Protein AF-A0A0F9PRN4-F1 (afdb_monomer)

pLDDT: mean 71.67, std 19.96, range [32.75, 92.5]

Structure (mmCIF, N/CA/C/O backbone):
data_AF-A0A0F9PRN4-F1
#
_entry.id   AF-A0A0F9PRN4-F1
#
loop_
_atom_site.group_PDB
_atom_site.id
_atom_site.type_symbol
_atom_site.label_atom_id
_atom_site.label_alt_id
_atom_site.label_comp_id
_atom_site.label_asym_id
_atom_site.label_entity_id
_atom_site.label_seq_id
_atom_site.pdbx_PDB_ins_code
_atom_site.Cartn_x
_atom_site.Cartn_y
_atom_site.Cartn_z
_atom_site.occupancy
_atom_site.B_iso_or_equiv
_atom_site.auth_seq_id
_atom_site.auth_comp_id
_atom_site.auth_asym_id
_atom_site.auth_atom_id
_atom_site.pdbx_PDB_model_num
ATOM 1 N N . MET A 1 1 ? -0.214 11.972 5.746 1.00 76.19 1 MET A N 1
ATOM 2 C CA . MET A 1 1 ? -0.682 11.332 4.497 1.00 76.19 1 MET A CA 1
ATOM 3 C C . MET A 1 1 ? 0.505 10.669 3.839 1.00 76.19 1 MET A C 1
ATOM 5 O O . MET A 1 1 ? 1.452 11.366 3.496 1.00 76.19 1 MET A O 1
ATOM 9 N N . ILE A 1 2 ? 0.444 9.352 3.696 1.00 83.00 2 ILE A N 1
ATOM 10 C CA . ILE A 1 2 ? 1.458 8.546 3.027 1.00 83.00 2 ILE A CA 1
ATOM 11 C C . ILE A 1 2 ? 1.236 8.678 1.520 1.00 83.00 2 ILE A C 1
ATOM 13 O O . ILE A 1 2 ? 0.118 8.502 1.031 1.00 83.00 2 ILE A O 1
ATOM 17 N N . LYS A 1 3 ? 2.288 9.054 0.791 1.00 82.81 3 LYS A N 1
ATOM 18 C CA . LYS A 1 3 ? 2.283 9.069 -0.673 1.00 82.81 3 LYS A CA 1
ATOM 19 C C . LYS A 1 3 ? 2.856 7.736 -1.157 1.00 82.81 3 LYS A C 1
ATOM 21 O O . LYS A 1 3 ? 3.924 7.367 -0.671 1.00 82.81 3 LYS A O 1
ATOM 26 N N . PRO A 1 4 ? 2.202 7.048 -2.100 1.00 83.00 4 PRO A N 1
ATOM 27 C CA . PRO A 1 4 ? 2.782 5.879 -2.740 1.00 83.00 4 PRO A CA 1
ATOM 28 C C . PRO A 1 4 ? 4.134 6.161 -3.391 1.00 83.00 4 PRO A C 1
ATOM 30 O O . PRO A 1 4 ? 4.353 7.257 -3.915 1.00 83.00 4 PRO A O 1
ATOM 33 N N . GLY A 1 5 ? 5.008 5.153 -3.424 1.00 80.69 5 GLY A N 1
ATOM 34 C CA . GLY A 1 5 ? 6.261 5.216 -4.182 1.00 80.69 5 GLY A CA 1
ATOM 35 C C . GLY A 1 5 ? 6.089 5.000 -5.690 1.00 80.69 5 GLY A C 1
ATOM 36 O O . GLY A 1 5 ? 7.014 5.293 -6.445 1.00 80.69 5 GLY A O 1
ATOM 37 N N . ILE A 1 6 ? 4.910 4.552 -6.139 1.00 82.81 6 ILE A N 1
ATOM 38 C CA . ILE A 1 6 ? 4.579 4.325 -7.552 1.00 82.81 6 ILE A CA 1
ATOM 39 C C . ILE A 1 6 ? 3.695 5.463 -8.080 1.00 82.81 6 ILE A C 1
ATOM 41 O O . ILE A 1 6 ? 2.734 5.890 -7.435 1.00 82.81 6 ILE A O 1
ATOM 45 N N . LYS A 1 7 ? 3.987 5.939 -9.297 1.00 81.31 7 LYS A N 1
ATOM 46 C CA . LYS A 1 7 ? 3.083 6.813 -10.060 1.00 81.31 7 LYS A CA 1
ATOM 47 C C . LYS A 1 7 ? 2.217 5.962 -10.985 1.00 81.31 7 LYS A C 1
ATOM 49 O O . LYS A 1 7 ? 2.752 5.260 -11.833 1.00 81.31 7 LYS A O 1
ATOM 54 N N . GLN A 1 8 ? 0.897 6.082 -10.866 1.00 83.88 8 GLN A N 1
ATOM 55 C CA . GLN A 1 8 ? -0.058 5.356 -11.705 1.00 83.88 8 GLN A CA 1
ATOM 56 C C . GLN A 1 8 ? -1.239 6.251 -12.092 1.00 83.88 8 GLN A C 1
ATOM 58 O O . GLN A 1 8 ? -1.711 7.067 -11.293 1.00 83.88 8 GLN A O 1
ATOM 63 N N . ILE A 1 9 ? -1.716 6.092 -13.326 1.00 86.25 9 ILE A N 1
ATOM 64 C CA . ILE A 1 9 ? -2.942 6.732 -13.813 1.00 86.25 9 ILE A CA 1
ATOM 65 C C . ILE A 1 9 ? -4.144 6.103 -13.095 1.00 86.25 9 ILE A C 1
ATOM 67 O O . ILE A 1 9 ? -4.177 4.897 -12.883 1.00 86.25 9 ILE A O 1
ATOM 71 N N . GLY A 1 10 ? -5.129 6.919 -12.711 1.00 83.62 10 GLY A N 1
ATOM 72 C CA . GLY A 1 10 ? -6.339 6.431 -12.035 1.00 83.62 10 GLY A CA 1
ATOM 73 C C . GLY A 1 10 ? -6.199 6.232 -10.522 1.00 83.62 10 GLY A C 1
ATOM 74 O O . GLY A 1 10 ? -7.106 5.705 -9.891 1.00 83.62 10 GLY A O 1
ATOM 75 N N . GLY A 1 11 ? -5.097 6.677 -9.911 1.00 81.69 11 GLY A N 1
ATOM 76 C CA . GLY A 1 11 ? -4.935 6.606 -8.460 1.00 81.69 11 GLY A CA 1
ATOM 77 C C . GLY A 1 11 ? -6.013 7.392 -7.697 1.00 81.69 11 GLY A C 1
ATOM 78 O O . GLY A 1 11 ? -6.246 8.571 -7.972 1.00 81.69 11 GLY A O 1
ATOM 79 N N . ASN A 1 12 ? -6.603 6.771 -6.670 1.00 84.88 12 ASN A N 1
ATOM 80 C CA . ASN A 1 12 ? -7.676 7.329 -5.831 1.00 84.88 12 ASN A CA 1
ATOM 81 C C . ASN A 1 12 ? -7.235 8.471 -4.888 1.00 84.88 12 ASN A C 1
ATOM 83 O O . ASN A 1 12 ? -7.808 8.664 -3.820 1.00 84.88 12 ASN A O 1
ATOM 87 N N . PHE A 1 13 ? -6.236 9.272 -5.265 1.00 86.50 13 PHE A N 1
ATOM 88 C CA . PHE A 1 13 ? -5.699 10.353 -4.435 1.00 86.50 13 PHE A CA 1
ATOM 89 C C . PHE A 1 13 ? -6.765 11.381 -4.029 1.00 86.50 13 PHE A C 1
ATOM 91 O O . PHE A 1 13 ? -6.866 11.751 -2.860 1.00 86.50 13 PHE A O 1
ATOM 98 N N . ARG A 1 14 ? -7.567 11.842 -4.998 1.00 87.50 14 ARG A N 1
ATOM 99 C CA . ARG A 1 14 ? -8.610 12.856 -4.767 1.00 87.50 14 ARG A CA 1
ATOM 100 C C . ARG A 1 14 ? -9.837 12.255 -4.080 1.00 87.50 14 ARG A C 1
ATOM 102 O O . ARG A 1 14 ? -10.379 12.860 -3.160 1.00 87.50 14 ARG A O 1
ATOM 109 N N . THR A 1 15 ? -10.238 11.059 -4.504 1.00 90.19 15 THR A N 1
ATOM 110 C CA . THR A 1 15 ? -11.466 10.387 -4.054 1.00 90.19 15 THR A CA 1
ATOM 111 C C . THR A 1 15 ? -11.306 9.692 -2.705 1.00 90.19 15 THR A C 1
ATOM 113 O O . THR A 1 15 ? -12.297 9.447 -2.030 1.00 90.19 15 THR A O 1
ATOM 116 N N . ARG A 1 16 ? -10.076 9.427 -2.250 1.00 89.12 16 ARG A N 1
ATOM 117 C CA . ARG A 1 16 ? -9.803 8.763 -0.969 1.00 89.12 16 ARG A CA 1
ATOM 118 C C . ARG A 1 16 ? -10.580 9.363 0.207 1.00 89.12 16 ARG A C 1
ATOM 120 O O . ARG A 1 16 ? -11.134 8.616 0.997 1.00 89.12 16 ARG A O 1
ATOM 127 N N . LYS A 1 17 ? -10.609 10.695 0.336 1.00 87.31 17 LYS A N 1
ATOM 128 C CA . LYS A 1 17 ? -11.292 11.348 1.468 1.00 87.31 17 LYS A CA 1
ATOM 129 C C . LYS A 1 17 ? -12.790 11.051 1.470 1.00 87.31 17 LYS A C 1
ATOM 131 O O . LYS A 1 17 ? -13.397 10.967 2.527 1.00 87.31 17 LYS A O 1
ATOM 136 N N . LEU A 1 18 ? -13.371 10.906 0.279 1.00 91.38 18 LEU A N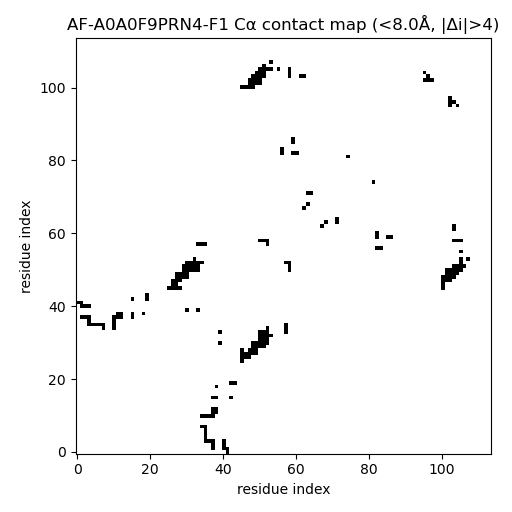 1
ATOM 137 C CA . LEU A 1 18 ? -14.755 10.489 0.123 1.00 91.38 18 LEU A CA 1
ATOM 138 C C . LEU A 1 18 ? -14.909 9.027 0.556 1.00 91.38 18 LEU A C 1
ATOM 140 O O . LEU A 1 18 ? -15.784 8.729 1.356 1.00 91.38 18 LEU A O 1
ATOM 144 N N . LEU A 1 19 ? -14.020 8.142 0.095 1.00 90.94 19 LEU A N 1
ATOM 145 C CA . LEU A 1 19 ? -14.022 6.722 0.466 1.00 90.94 19 LEU A CA 1
ATOM 146 C C . LEU A 1 19 ? -13.895 6.510 1.982 1.00 90.94 19 LEU A C 1
ATOM 148 O O . LEU A 1 19 ? -14.596 5.663 2.525 1.00 90.94 19 LEU A O 1
ATOM 152 N N . ASP A 1 20 ? -13.072 7.305 2.674 1.00 87.44 20 ASP A N 1
ATOM 153 C CA . ASP A 1 20 ? -12.935 7.257 4.138 1.00 87.44 20 ASP A CA 1
ATOM 154 C C . ASP A 1 20 ? -14.285 7.488 4.851 1.00 87.44 20 ASP A C 1
ATOM 156 O O . ASP A 1 20 ? -14.563 6.830 5.849 1.00 87.44 20 ASP A O 1
ATOM 160 N N . ASN A 1 21 ? -15.159 8.349 4.312 1.00 90.50 21 ASN A N 1
ATOM 161 C CA . ASN A 1 21 ? -16.480 8.626 4.895 1.00 90.50 21 ASN A CA 1
ATOM 162 C C . ASN A 1 21 ? -17.511 7.515 4.645 1.00 90.50 21 ASN A C 1
ATOM 164 O O . ASN A 1 21 ? -18.476 7.401 5.396 1.00 90.50 21 ASN A O 1
ATOM 168 N N . TYR A 1 22 ? -17.338 6.727 3.582 1.00 91.81 22 TYR A N 1
ATOM 169 C CA . TYR A 1 22 ? -18.275 5.664 3.200 1.00 91.81 22 TYR A CA 1
ATOM 170 C C . TYR A 1 22 ? -17.804 4.268 3.591 1.00 91.81 22 TYR A C 1
ATOM 172 O O . TYR A 1 22 ? -18.560 3.308 3.459 1.00 91.81 22 TYR A O 1
ATOM 180 N N . THR A 1 23 ? -16.571 4.139 4.070 1.00 90.06 23 THR A N 1
ATOM 181 C CA . THR A 1 23 ? -16.028 2.848 4.473 1.00 90.06 23 THR A CA 1
ATOM 182 C C . THR A 1 23 ? -16.497 2.523 5.890 1.00 90.06 23 THR A C 1
ATOM 184 O O . THR A 1 23 ? -16.115 3.222 6.832 1.00 90.06 23 THR A O 1
ATOM 187 N N . PRO A 1 24 ? -17.327 1.481 6.078 1.00 92.06 24 PRO A N 1
ATOM 188 C CA . PRO A 1 24 ? -17.817 1.113 7.399 1.00 92.06 24 PRO A CA 1
ATOM 189 C C . PRO A 1 24 ? -16.676 0.576 8.265 1.00 92.06 24 PRO A C 1
ATOM 191 O O . PRO A 1 24 ? -15.639 0.153 7.755 1.00 92.06 24 PRO A O 1
ATOM 194 N N . LYS A 1 25 ? -16.872 0.526 9.587 1.00 92.50 25 LYS A N 1
ATOM 195 C CA . LYS A 1 25 ? -15.961 -0.219 10.464 1.00 92.50 25 LYS A CA 1
ATOM 196 C C . LYS A 1 25 ? -15.964 -1.691 10.043 1.00 92.50 25 LYS A C 1
ATOM 198 O O . LYS A 1 25 ? -17.024 -2.289 9.890 1.00 92.50 25 LYS A O 1
ATOM 203 N N . HIS A 1 26 ? -14.780 -2.259 9.880 1.00 91.81 26 HIS A N 1
ATOM 204 C CA . HIS A 1 26 ? -14.590 -3.631 9.434 1.00 91.81 26 HIS A CA 1
ATOM 205 C C . HIS A 1 26 ? -13.367 -4.234 10.119 1.00 91.81 26 HIS A C 1
ATOM 207 O O . HIS A 1 26 ? -12.443 -3.520 10.512 1.00 91.81 26 HIS A O 1
ATOM 213 N N . GLU A 1 27 ? -13.364 -5.555 10.249 1.00 91.38 27 GLU A N 1
ATOM 214 C CA . GLU A 1 27 ? -12.187 -6.315 10.680 1.00 91.38 27 GLU A CA 1
ATOM 215 C C . GLU A 1 27 ? -11.346 -6.748 9.478 1.00 91.38 27 GLU A C 1
ATOM 217 O O . GLU A 1 27 ? -10.122 -6.754 9.570 1.00 91.38 27 GLU A O 1
ATOM 222 N N . PHE A 1 28 ? -11.995 -7.011 8.339 1.00 89.00 28 PHE A N 1
ATOM 223 C CA . PHE A 1 28 ? -11.381 -7.473 7.097 1.00 89.00 28 PHE A CA 1
ATOM 224 C C . PHE A 1 28 ? -11.534 -6.437 5.989 1.00 89.00 28 PHE A C 1
ATOM 226 O O . PHE A 1 28 ? -12.625 -5.913 5.764 1.00 89.00 28 PHE A O 1
ATOM 233 N N . PHE A 1 29 ? -10.453 -6.179 5.267 1.00 90.56 29 PHE A N 1
ATOM 234 C CA . PHE A 1 29 ? -10.438 -5.344 4.076 1.00 90.56 29 PHE A CA 1
ATOM 235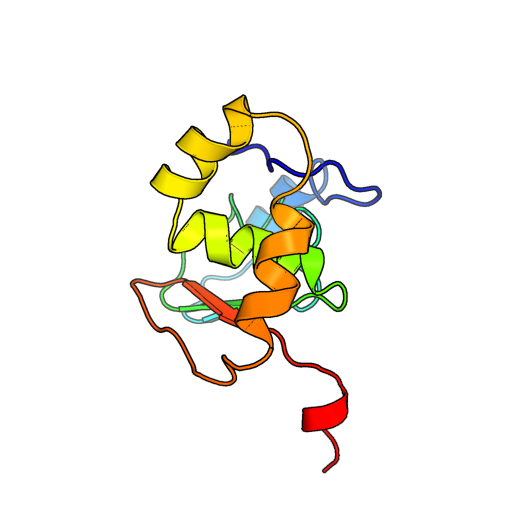 C C . PHE A 1 29 ? -9.800 -6.111 2.928 1.00 90.56 29 PHE A C 1
ATOM 237 O O . PHE A 1 29 ? -8.756 -6.724 3.118 1.00 90.56 29 PHE A O 1
ATOM 244 N N . LEU A 1 30 ? -10.392 -6.042 1.741 1.00 90.56 30 LEU A N 1
ATOM 245 C CA . LEU A 1 30 ? -9.825 -6.596 0.517 1.00 90.56 30 LEU A CA 1
ATOM 246 C C . LEU A 1 30 ? -9.761 -5.486 -0.532 1.00 90.56 30 LEU A C 1
ATOM 248 O O . LEU A 1 30 ? -10.799 -4.956 -0.925 1.00 90.56 30 LEU A O 1
ATOM 252 N N . SER A 1 31 ? -8.561 -5.163 -1.011 1.00 90.75 31 SER A N 1
ATOM 253 C CA . SER A 1 31 ? -8.394 -4.388 -2.239 1.00 90.75 31 SER A CA 1
ATOM 254 C C . SER A 1 31 ? -8.187 -5.350 -3.396 1.00 90.75 31 SER A C 1
ATOM 256 O O . SER A 1 31 ? -7.149 -5.999 -3.488 1.00 90.75 31 SER A O 1
ATOM 258 N N . MET A 1 32 ? -9.191 -5.465 -4.264 1.00 88.88 32 MET A N 1
ATOM 259 C CA . MET A 1 32 ? -9.091 -6.282 -5.479 1.00 88.88 32 MET A CA 1
ATOM 260 C C . MET A 1 32 ? -8.182 -5.651 -6.544 1.00 88.88 32 MET A C 1
ATOM 262 O O . MET A 1 32 ? -7.669 -6.369 -7.403 1.00 88.88 32 MET A O 1
ATOM 266 N N . PHE A 1 33 ? -8.029 -4.324 -6.487 1.00 90.94 33 PHE A N 1
ATOM 267 C CA . PHE A 1 33 ? -7.298 -3.494 -7.443 1.00 90.94 33 PHE A CA 1
ATOM 268 C C . PHE A 1 33 ? -6.453 -2.473 -6.677 1.00 90.94 33 PHE A C 1
ATOM 270 O O . PHE A 1 33 ? -6.811 -1.296 -6.584 1.00 90.94 33 PHE A O 1
ATOM 277 N N . LEU A 1 34 ? -5.352 -2.943 -6.095 1.00 89.94 34 LEU A N 1
ATOM 278 C CA . LEU A 1 34 ? -4.475 -2.137 -5.249 1.00 89.94 34 LEU A CA 1
ATOM 279 C C . LEU A 1 34 ? -3.945 -0.894 -5.975 1.00 89.94 34 LEU A C 1
ATOM 281 O O . LEU A 1 34 ? -3.929 0.212 -5.421 1.00 89.94 34 LEU A O 1
ATOM 285 N N . GLY A 1 35 ? -3.490 -1.061 -7.217 1.00 91.06 35 GLY A N 1
ATOM 286 C CA . GLY A 1 35 ? -2.806 -0.021 -7.966 1.00 91.06 35 GLY A CA 1
ATOM 287 C C . GLY A 1 35 ? -1.649 0.587 -7.166 1.00 91.06 35 GLY A C 1
ATOM 288 O O . GLY A 1 35 ? -0.864 -0.100 -6.522 1.00 91.06 35 GLY A O 1
ATOM 289 N N . ALA A 1 36 ? -1.570 1.916 -7.136 1.00 89.69 36 ALA A N 1
ATOM 290 C CA . ALA A 1 36 ? -0.563 2.617 -6.349 1.00 89.69 36 ALA A CA 1
ATOM 291 C C . ALA A 1 36 ? -0.859 2.617 -4.833 1.00 89.69 36 ALA A C 1
ATOM 293 O O . ALA A 1 36 ? -0.089 3.196 -4.083 1.00 89.69 36 ALA A O 1
ATOM 294 N N . GLY A 1 37 ? -1.964 2.053 -4.339 1.00 90.00 37 GLY A N 1
ATOM 295 C CA . GLY A 1 37 ? -2.238 1.992 -2.895 1.00 90.00 37 GLY A CA 1
ATOM 296 C C . GLY A 1 37 ? -2.597 3.338 -2.247 1.00 90.00 37 GLY A C 1
ATOM 297 O O . GLY A 1 37 ? -2.350 3.557 -1.059 1.00 90.00 37 GLY A O 1
ATOM 298 N N . TRP A 1 38 ? -3.139 4.298 -3.010 1.00 90.56 38 TRP A N 1
ATOM 299 C CA . TRP A 1 38 ? -3.469 5.636 -2.488 1.00 90.56 38 TRP A CA 1
ATOM 300 C C . TRP A 1 38 ? -4.468 5.601 -1.328 1.00 90.56 38 TRP A C 1
ATOM 302 O O . TRP A 1 38 ? -4.341 6.401 -0.392 1.00 90.56 38 TRP A O 1
ATOM 312 N N . TYR A 1 39 ? -5.465 4.718 -1.407 1.00 91.88 39 TYR A N 1
ATOM 313 C CA . 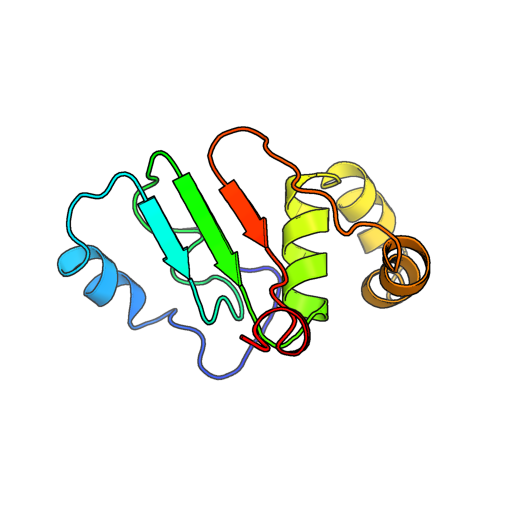TYR A 1 39 ? -6.490 4.571 -0.381 1.00 91.88 39 TYR A CA 1
ATOM 314 C C . TYR A 1 39 ? -5.991 3.657 0.744 1.00 91.88 39 TYR A C 1
ATOM 316 O O . TYR A 1 39 ? -5.993 4.045 1.905 1.00 91.88 39 TYR A O 1
ATOM 324 N N . GLU A 1 40 ? -5.448 2.503 0.383 1.00 90.69 40 GLU A N 1
ATOM 325 C CA . GLU A 1 40 ? -4.994 1.411 1.243 1.00 90.69 40 GLU A CA 1
ATOM 326 C C . GLU A 1 40 ? -3.935 1.855 2.255 1.00 90.69 40 GLU A C 1
ATOM 328 O O . GLU A 1 40 ? -4.045 1.564 3.445 1.00 90.69 40 GLU A O 1
ATOM 333 N N . LEU A 1 41 ? -2.957 2.654 1.813 1.00 88.12 41 LEU A N 1
ATOM 334 C CA . LEU A 1 41 ? -1.903 3.193 2.681 1.00 88.12 41 LEU A CA 1
ATOM 335 C C . LEU A 1 41 ? -2.408 4.222 3.692 1.00 88.12 41 LEU A C 1
ATOM 337 O O . LEU A 1 41 ? -1.653 4.677 4.550 1.00 88.12 41 LEU A O 1
ATOM 341 N N . ASN A 1 42 ? -3.649 4.676 3.561 1.00 88.06 42 ASN A N 1
ATOM 342 C CA . ASN A 1 42 ? -4.117 5.802 4.336 1.00 88.06 42 ASN A CA 1
ATOM 343 C C . ASN A 1 42 ? -5.539 5.687 4.904 1.00 88.06 42 ASN A C 1
ATOM 345 O O . ASN A 1 42 ? -5.963 6.603 5.619 1.00 88.06 42 ASN A O 1
ATOM 349 N N . LYS A 1 43 ? -6.268 4.623 4.579 1.00 89.62 43 LYS A N 1
ATOM 350 C CA . LYS A 1 43 ? -7.540 4.295 5.211 1.00 89.62 43 LYS A CA 1
ATOM 351 C C . LYS A 1 43 ? -7.316 3.990 6.699 1.00 89.62 43 LYS A C 1
ATOM 353 O O . LYS A 1 43 ? -6.198 3.633 7.097 1.00 89.62 43 LYS A O 1
ATOM 358 N N . PRO A 1 44 ? -8.360 4.053 7.535 1.00 87.81 44 PRO A N 1
ATOM 359 C CA . PRO A 1 44 ? -8.306 3.476 8.872 1.00 87.81 44 PRO A CA 1
ATOM 360 C C . PRO A 1 44 ? -7.839 2.011 8.822 1.00 87.81 44 PRO A C 1
ATOM 362 O O . PRO A 1 44 ? -8.310 1.218 7.999 1.00 87.81 44 PRO A O 1
ATOM 365 N N . ARG A 1 45 ? -6.882 1.655 9.685 1.00 87.50 45 ARG A N 1
ATOM 366 C CA . ARG A 1 45 ? -6.347 0.288 9.769 1.00 87.50 45 ARG A CA 1
ATOM 367 C C . ARG A 1 45 ? -7.409 -0.649 10.341 1.00 87.50 45 ARG A C 1
ATOM 369 O O . ARG A 1 45 ? -8.091 -0.280 11.296 1.00 87.50 45 ARG A O 1
ATOM 376 N N . CYS A 1 46 ? -7.515 -1.852 9.790 1.00 88.12 46 CYS A N 1
ATOM 377 C CA . CYS A 1 46 ? -8.341 -2.926 10.345 1.00 88.12 46 CYS A CA 1
ATOM 378 C C . CYS A 1 46 ? -7.470 -4.121 10.755 1.00 88.12 46 CYS A C 1
ATOM 380 O O . CYS A 1 46 ? -6.241 -4.053 10.696 1.00 88.12 46 CYS A O 1
ATOM 382 N N . GLN A 1 47 ? -8.097 -5.182 11.263 1.00 86.19 47 GLN A N 1
ATOM 383 C CA . GLN A 1 47 ? -7.387 -6.341 11.806 1.00 86.19 47 GLN A CA 1
ATOM 384 C C . GLN A 1 47 ? -6.700 -7.162 10.709 1.00 86.19 47 GLN A C 1
ATOM 386 O O . GLN A 1 47 ? -5.579 -7.624 10.906 1.00 86.19 47 GLN A O 1
ATOM 391 N N . TYR A 1 48 ? -7.354 -7.294 9.558 1.00 83.88 48 TYR A N 1
ATOM 392 C CA . TYR A 1 48 ? -6.869 -8.043 8.411 1.00 83.88 48 TYR A CA 1
ATOM 393 C C . TYR A 1 48 ? -7.056 -7.226 7.139 1.00 83.88 48 TYR A C 1
ATOM 395 O O . TYR A 1 48 ? -8.156 -6.761 6.844 1.00 83.88 48 TYR A O 1
ATOM 403 N N . GLU A 1 49 ? -5.992 -7.068 6.365 1.00 86.56 49 GLU A N 1
ATOM 404 C CA . GLU A 1 49 ? -6.023 -6.383 5.076 1.00 86.56 49 GLU A CA 1
ATOM 405 C C . GLU A 1 49 ? -5.419 -7.280 4.013 1.00 86.56 49 GLU A C 1
ATOM 407 O O . GLU A 1 49 ? -4.333 -7.800 4.214 1.00 86.56 49 GLU A O 1
ATOM 412 N N . LEU A 1 50 ? -6.133 -7.485 2.914 1.00 85.44 50 LEU A N 1
ATOM 413 C CA . LEU A 1 50 ? -5.718 -8.292 1.781 1.00 85.44 50 LEU A CA 1
ATOM 414 C C . LEU A 1 50 ? -5.562 -7.375 0.574 1.00 85.44 50 LEU A C 1
ATOM 416 O O . LEU A 1 50 ? -6.506 -6.666 0.221 1.00 85.44 50 LEU A O 1
ATOM 420 N N . PHE A 1 51 ? -4.397 -7.384 -0.063 1.00 86.50 51 PHE A N 1
ATOM 421 C CA . PHE A 1 51 ? -4.158 -6.588 -1.266 1.00 86.50 51 PHE A CA 1
ATOM 422 C C . PHE A 1 51 ? -3.888 -7.482 -2.465 1.00 86.50 51 PHE A C 1
ATOM 424 O O . PHE A 1 51 ? -3.032 -8.357 -2.386 1.00 86.50 51 PHE A O 1
ATOM 431 N N . ASN A 1 52 ? -4.604 -7.224 -3.555 1.00 84.94 52 ASN A N 1
ATOM 432 C CA . ASN A 1 52 ? -4.485 -7.908 -4.831 1.00 84.94 52 ASN A CA 1
ATOM 433 C C . ASN A 1 52 ? -4.416 -6.885 -5.974 1.00 84.94 52 ASN A C 1
ATOM 435 O O . ASN A 1 52 ? -5.023 -5.814 -5.916 1.00 84.94 52 ASN A O 1
ATOM 439 N N . ASP A 1 53 ? -3.693 -7.237 -7.030 1.00 86.00 53 ASP A N 1
ATOM 440 C CA . ASP A 1 53 ? -3.673 -6.528 -8.300 1.00 86.00 53 ASP A CA 1
ATOM 441 C C . ASP A 1 53 ? -3.356 -7.535 -9.405 1.00 86.00 53 ASP A C 1
ATOM 443 O O . ASP A 1 53 ? -2.661 -8.522 -9.176 1.00 86.00 53 ASP A O 1
ATOM 447 N N . LYS A 1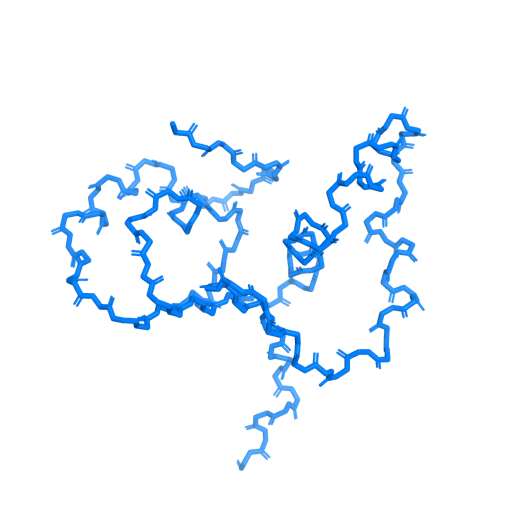 54 ? -3.856 -7.286 -10.615 1.00 85.06 54 LYS A N 1
ATOM 448 C CA . LYS A 1 54 ? -3.516 -8.116 -11.773 1.00 85.06 54 LYS A CA 1
ATOM 449 C C . LYS A 1 54 ? -2.050 -7.930 -12.175 1.00 85.06 54 LYS A C 1
ATOM 451 O O . LYS A 1 54 ? -1.460 -8.832 -12.761 1.00 85.06 54 LYS A O 1
ATOM 456 N N . ASN A 1 55 ? -1.488 -6.747 -11.931 1.00 82.38 55 ASN A N 1
ATOM 457 C CA . ASN A 1 55 ? -0.091 -6.482 -12.214 1.00 82.38 55 ASN A CA 1
ATOM 458 C C . ASN A 1 55 ? 0.784 -7.012 -11.070 1.00 82.38 55 ASN A C 1
ATOM 460 O O . ASN A 1 55 ? 0.823 -6.432 -9.984 1.00 82.38 55 ASN A O 1
ATOM 464 N N . SER A 1 56 ? 1.515 -8.090 -11.340 1.00 80.31 56 SER A N 1
ATOM 465 C CA . SER A 1 56 ? 2.415 -8.717 -10.377 1.00 80.31 56 SER A CA 1
ATOM 466 C C . SER A 1 56 ? 3.511 -7.769 -9.879 1.00 80.31 56 SER A C 1
ATOM 468 O O . SER A 1 56 ? 3.866 -7.853 -8.708 1.00 80.31 56 SER A O 1
ATOM 470 N N . ASP A 1 57 ? 3.980 -6.814 -10.696 1.00 80.12 57 ASP A N 1
ATOM 471 C CA . ASP A 1 57 ? 4.969 -5.780 -10.312 1.00 80.12 57 ASP A CA 1
ATOM 472 C C . ASP A 1 57 ? 4.495 -4.935 -9.137 1.00 80.12 57 ASP A C 1
ATOM 474 O O . ASP A 1 57 ? 5.280 -4.542 -8.273 1.00 80.12 57 ASP A O 1
ATOM 478 N N . ILE A 1 58 ? 3.191 -4.668 -9.093 1.00 84.06 58 ILE A N 1
ATOM 479 C CA . ILE A 1 58 ? 2.576 -3.916 -8.006 1.00 84.06 58 ILE A CA 1
ATOM 480 C C . ILE A 1 58 ? 2.600 -4.760 -6.734 1.00 84.06 58 ILE A C 1
ATOM 482 O O . ILE A 1 58 ? 3.030 -4.270 -5.693 1.00 84.06 58 ILE A O 1
ATOM 486 N N . ILE A 1 59 ? 2.195 -6.028 -6.817 1.00 83.00 59 ILE A N 1
ATOM 487 C CA . ILE A 1 59 ? 2.205 -6.931 -5.663 1.00 83.00 59 ILE A CA 1
ATOM 488 C C . ILE A 1 59 ? 3.618 -7.120 -5.116 1.00 83.00 59 ILE A C 1
ATOM 490 O O . ILE A 1 59 ? 3.830 -6.853 -3.934 1.00 83.00 59 ILE A O 1
ATOM 494 N N . ASN A 1 60 ? 4.585 -7.442 -5.975 1.00 80.81 60 ASN A N 1
ATOM 495 C CA . ASN A 1 60 ? 5.987 -7.582 -5.591 1.00 80.81 60 ASN A CA 1
ATOM 496 C C . ASN A 1 60 ? 6.527 -6.303 -4.933 1.00 80.81 60 ASN A C 1
ATOM 498 O O . ASN A 1 60 ? 7.173 -6.354 -3.891 1.00 80.81 60 ASN A O 1
ATOM 502 N N . TYR A 1 61 ? 6.215 -5.127 -5.490 1.00 81.44 61 TYR A N 1
ATOM 503 C CA . TYR A 1 61 ? 6.615 -3.865 -4.873 1.00 81.44 61 TYR A CA 1
ATOM 504 C C . TYR A 1 61 ? 6.089 -3.735 -3.439 1.00 81.44 61 TYR A C 1
ATOM 506 O O . TYR A 1 61 ? 6.855 -3.409 -2.533 1.00 81.44 61 TYR A O 1
ATOM 514 N N . PHE A 1 62 ? 4.797 -3.978 -3.212 1.00 81.56 62 PHE A N 1
ATOM 515 C CA . PHE A 1 62 ? 4.221 -3.864 -1.872 1.00 81.56 62 PHE A CA 1
ATOM 516 C C . PHE A 1 62 ? 4.723 -4.953 -0.921 1.00 81.56 62 PHE A C 1
ATOM 518 O O . PHE A 1 62 ? 4.894 -4.676 0.264 1.00 81.56 62 PHE A O 1
ATOM 525 N N . GLU A 1 63 ? 5.008 -6.149 -1.426 1.00 82.44 63 GLU A N 1
ATOM 526 C CA . GLU A 1 63 ? 5.626 -7.239 -0.676 1.00 82.44 63 GLU A CA 1
ATOM 527 C C . GLU A 1 63 ? 7.044 -6.872 -0.218 1.00 82.44 63 GLU A C 1
ATOM 529 O O . GLU A 1 63 ? 7.313 -6.845 0.983 1.00 82.44 63 GLU A O 1
ATOM 534 N N . VAL A 1 64 ? 7.919 -6.446 -1.133 1.00 79.62 64 VAL A N 1
ATOM 535 C CA . VAL A 1 64 ? 9.280 -5.979 -0.817 1.00 79.62 64 VAL A CA 1
ATOM 536 C C . VAL A 1 64 ? 9.250 -4.803 0.157 1.00 79.62 64 VAL A C 1
ATOM 538 O O . VAL A 1 64 ? 9.991 -4.794 1.135 1.00 79.62 64 VAL A O 1
ATOM 541 N N . MET A 1 65 ? 8.364 -3.826 -0.049 1.00 78.44 65 MET A N 1
ATOM 542 C CA . MET A 1 65 ? 8.217 -2.702 0.883 1.00 78.44 65 MET A CA 1
ATOM 543 C C . MET A 1 65 ? 7.728 -3.134 2.277 1.00 78.44 65 MET A C 1
ATOM 545 O O . MET A 1 65 ? 7.994 -2.428 3.250 1.00 78.44 65 MET A O 1
ATOM 549 N N . THR A 1 66 ? 7.009 -4.256 2.379 1.00 79.69 66 THR A N 1
ATOM 550 C CA . THR A 1 66 ? 6.485 -4.796 3.644 1.00 79.69 66 THR A CA 1
ATOM 551 C C . THR A 1 66 ? 7.531 -5.636 4.376 1.00 79.69 66 THR A C 1
ATOM 553 O O . THR A 1 66 ? 7.714 -5.460 5.579 1.00 79.69 66 THR A O 1
ATOM 556 N N . PHE A 1 67 ? 8.232 -6.520 3.664 1.00 78.12 67 PHE A N 1
ATOM 557 C CA . PHE A 1 67 ? 9.112 -7.530 4.263 1.00 78.12 67 PHE A CA 1
ATOM 558 C C . PHE A 1 67 ? 10.604 -7.188 4.180 1.00 78.12 67 PHE A C 1
ATOM 560 O O . PHE A 1 67 ? 11.368 -7.593 5.053 1.00 78.12 67 PHE A O 1
ATOM 567 N N . HIS A 1 68 ? 11.013 -6.396 3.187 1.00 81.62 68 HIS A N 1
ATOM 568 C CA . HIS A 1 68 ? 12.414 -6.072 2.895 1.00 81.62 68 HIS A CA 1
ATOM 569 C C . HIS A 1 68 ? 12.672 -4.559 2.713 1.00 81.62 68 HIS A C 1
ATOM 571 O O . HIS A 1 68 ? 13.336 -4.147 1.753 1.00 81.62 68 HIS A O 1
ATOM 577 N N . PRO A 1 69 ? 12.153 -3.676 3.595 1.00 78.88 69 PRO A N 1
ATOM 578 C CA . PRO A 1 69 ? 12.277 -2.231 3.402 1.00 78.88 69 PRO A CA 1
ATOM 579 C C . PRO A 1 69 ? 13.729 -1.733 3.478 1.00 78.88 69 PRO A C 1
ATOM 581 O O . PRO A 1 69 ? 14.072 -0.766 2.803 1.00 78.88 69 PRO A O 1
ATOM 584 N N . LYS A 1 70 ? 14.597 -2.388 4.265 1.00 81.94 70 LYS A N 1
ATOM 585 C CA . LYS A 1 70 ? 16.013 -1.997 4.393 1.00 81.94 70 LYS A CA 1
ATOM 586 C C . LYS A 1 70 ? 16.784 -2.310 3.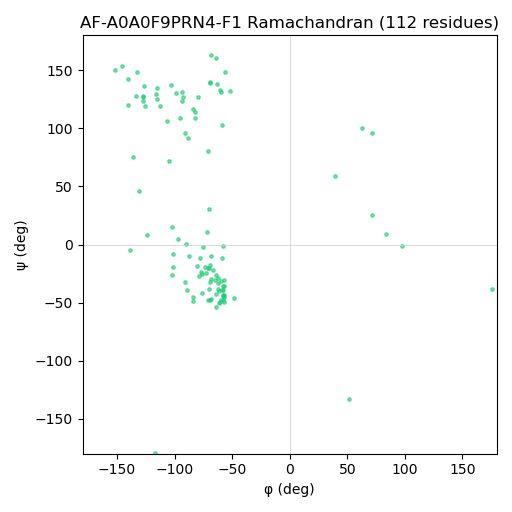118 1.00 81.94 70 LYS A C 1
ATOM 588 O O . LYS A 1 70 ? 17.477 -1.448 2.590 1.00 81.94 70 LYS A O 1
ATOM 593 N N . GLU A 1 71 ? 16.609 -3.519 2.602 1.00 80.25 71 GLU A N 1
ATOM 594 C CA . GLU A 1 71 ? 17.211 -3.983 1.360 1.00 80.25 71 GLU A CA 1
ATOM 595 C C . GLU A 1 71 ? 16.717 -3.142 0.184 1.00 80.25 71 GLU A C 1
ATOM 597 O O . GLU A 1 71 ? 17.498 -2.796 -0.703 1.00 80.25 71 GLU A O 1
ATOM 602 N N . PHE A 1 72 ? 15.435 -2.764 0.190 1.00 77.81 72 PHE A N 1
ATOM 603 C CA . PHE A 1 72 ? 14.894 -1.819 -0.777 1.00 77.81 72 PHE A CA 1
ATOM 604 C C . PHE A 1 72 ? 15.597 -0.458 -0.698 1.00 77.81 72 PHE A C 1
ATOM 606 O O . PHE A 1 72 ? 16.026 0.056 -1.732 1.00 77.81 72 PHE A O 1
ATOM 613 N N . ASP A 1 73 ? 15.745 0.125 0.495 1.00 76.06 73 ASP A N 1
ATOM 614 C CA . ASP A 1 73 ? 16.387 1.433 0.677 1.00 76.06 73 ASP A CA 1
ATOM 615 C C . ASP A 1 73 ? 17.867 1.426 0.271 1.00 76.06 73 ASP A C 1
ATOM 617 O O . ASP A 1 73 ? 18.316 2.336 -0.431 1.00 76.06 73 ASP A O 1
ATOM 621 N N . GLU A 1 74 ? 18.609 0.379 0.635 1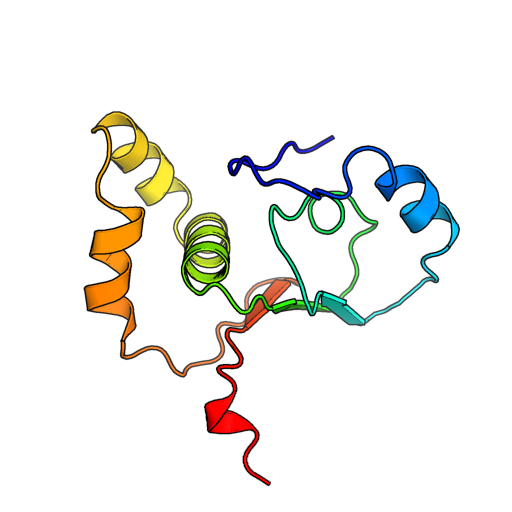.00 75.38 74 GLU A N 1
ATOM 622 C CA . GLU A 1 74 ? 19.999 0.181 0.218 1.00 75.38 74 GLU A CA 1
ATOM 623 C C . GLU A 1 74 ? 20.106 0.094 -1.309 1.00 75.38 74 GLU A C 1
ATOM 625 O O . GLU A 1 74 ? 20.920 0.781 -1.927 1.00 75.38 74 GLU A O 1
ATOM 630 N N . LYS A 1 75 ? 19.241 -0.707 -1.942 1.00 69.69 75 LYS A N 1
ATOM 631 C CA . LYS A 1 75 ? 19.305 -0.991 -3.382 1.00 69.69 75 LYS A CA 1
ATOM 632 C C . LYS A 1 75 ? 18.740 0.121 -4.258 1.00 69.69 75 LYS A C 1
ATOM 634 O O . LYS A 1 75 ? 19.193 0.301 -5.389 1.00 69.69 75 LYS A O 1
ATOM 639 N N . LYS A 1 76 ? 17.802 0.925 -3.748 1.00 66.88 76 LYS A N 1
ATOM 640 C CA . LYS A 1 76 ? 17.230 2.084 -4.453 1.00 66.88 76 LYS A CA 1
ATOM 641 C C . LYS A 1 76 ? 18.300 3.093 -4.879 1.00 66.88 76 LYS A C 1
ATOM 643 O O . LYS A 1 76 ? 18.139 3.751 -5.908 1.00 66.88 76 LYS A O 1
ATOM 648 N N . LEU A 1 77 ? 19.391 3.197 -4.119 1.00 54.78 77 LEU A N 1
ATOM 649 C CA . LEU A 1 77 ? 20.512 4.100 -4.395 1.00 54.78 77 LEU A CA 1
ATOM 650 C C . LEU A 1 77 ? 21.347 3.679 -5.616 1.00 54.78 77 LEU A C 1
ATOM 652 O O . LEU A 1 77 ? 22.001 4.529 -6.214 1.00 54.78 77 LEU A O 1
ATOM 656 N N . PHE A 1 78 ? 21.280 2.408 -6.031 1.00 55.09 78 PHE A N 1
ATOM 657 C CA . PHE A 1 78 ? 22.102 1.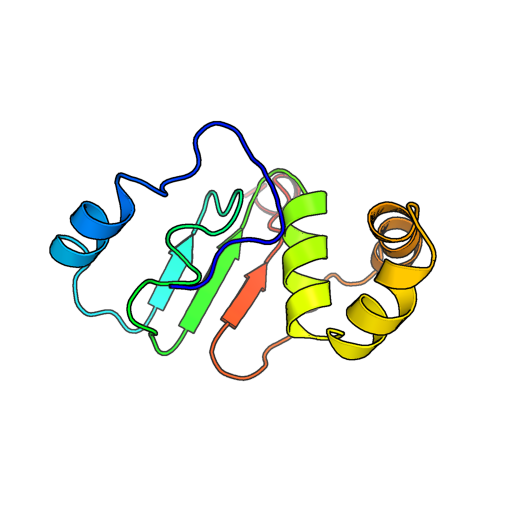861 -7.119 1.00 55.09 78 PHE A CA 1
ATOM 658 C C . PHE A 1 78 ? 21.472 1.975 -8.514 1.00 55.09 78 PHE A C 1
ATOM 660 O O . PHE A 1 78 ? 22.106 1.611 -9.496 1.00 55.09 78 PHE A O 1
ATOM 667 N N . GLY A 1 79 ? 20.270 2.553 -8.623 1.00 50.31 79 GLY A N 1
ATOM 668 C CA . GLY A 1 79 ? 19.722 3.027 -9.894 1.00 50.31 79 GLY A CA 1
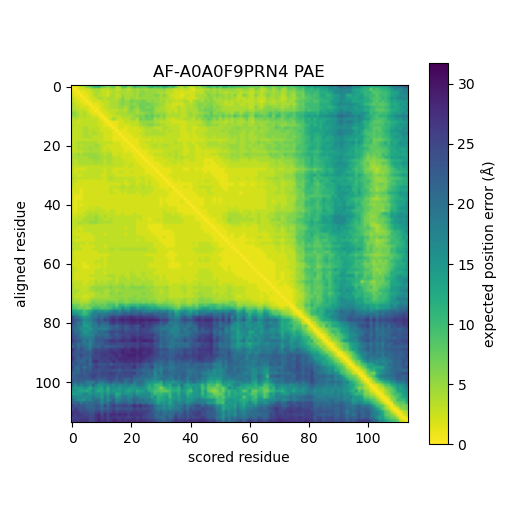ATOM 669 C C . GLY A 1 79 ? 19.290 1.927 -10.873 1.00 50.31 79 GLY A C 1
ATOM 670 O O . GLY A 1 79 ? 20.060 1.506 -11.720 1.00 50.31 79 GLY A O 1
ATOM 671 N N . LYS A 1 80 ? 17.987 1.606 -10.841 1.00 45.31 80 LYS A N 1
ATOM 672 C CA . LYS A 1 80 ? 17.202 0.880 -11.868 1.00 45.31 80 LYS A CA 1
ATOM 673 C C . LYS A 1 80 ? 17.633 -0.573 -12.162 1.00 45.31 80 LYS A C 1
ATOM 675 O O . LYS A 1 80 ? 18.492 -0.809 -12.997 1.00 45.31 80 LYS A O 1
ATOM 680 N N . GLY A 1 81 ? 16.918 -1.540 -11.583 1.00 48.44 81 GLY A N 1
ATOM 681 C CA . GLY A 1 81 ? 16.960 -2.946 -12.033 1.00 48.44 81 GLY A CA 1
ATOM 682 C C . GLY A 1 81 ? 16.151 -3.907 -11.157 1.00 48.44 81 GLY A C 1
ATOM 683 O O . GLY A 1 81 ? 15.396 -4.731 -11.654 1.00 48.44 81 GLY A O 1
ATOM 684 N N . TRP A 1 82 ? 16.172 -3.687 -9.842 1.00 52.09 82 TRP A N 1
ATOM 685 C CA . TRP A 1 82 ? 15.758 -4.706 -8.870 1.00 52.09 82 TRP A CA 1
ATOM 686 C C . TRP A 1 82 ? 14.272 -5.042 -8.784 1.00 52.09 82 TRP A C 1
ATOM 688 O O . TRP A 1 82 ? 13.943 -6.111 -8.282 1.00 52.09 82 TRP A O 1
ATOM 698 N N . ILE A 1 83 ? 13.370 -4.170 -9.253 1.00 51.97 83 ILE A N 1
ATOM 699 C CA . ILE A 1 83 ? 11.951 -4.549 -9.277 1.00 51.97 83 ILE A CA 1
ATOM 700 C C . ILE A 1 83 ? 11.738 -5.756 -10.194 1.00 51.97 83 ILE A C 1
ATOM 702 O O . ILE A 1 83 ? 10.855 -6.541 -9.894 1.00 51.97 83 ILE A O 1
ATOM 706 N N . TYR A 1 84 ? 12.579 -5.919 -11.227 1.00 47.97 84 TYR A N 1
ATOM 707 C CA . TYR A 1 84 ? 12.567 -7.056 -12.145 1.00 47.97 84 TYR A CA 1
ATOM 708 C C . TYR A 1 84 ? 13.446 -8.218 -11.658 1.00 47.97 84 TYR A C 1
ATOM 710 O O . TYR A 1 84 ? 13.009 -9.355 -11.732 1.00 47.97 84 TYR A O 1
ATOM 718 N N . ASP A 1 85 ? 14.620 -7.967 -11.066 1.00 47.12 85 ASP A N 1
ATOM 719 C CA . ASP A 1 85 ? 15.517 -9.060 -10.627 1.00 47.12 85 ASP A CA 1
ATOM 720 C C . ASP A 1 85 ? 14.950 -9.906 -9.465 1.00 47.12 85 ASP A C 1
ATOM 722 O O . ASP A 1 85 ? 15.358 -11.048 -9.261 1.00 47.12 85 ASP A O 1
ATOM 726 N N . ILE A 1 86 ? 14.005 -9.359 -8.690 1.00 48.09 86 ILE A N 1
ATOM 727 C CA . ILE A 1 86 ? 13.294 -10.104 -7.638 1.00 48.09 86 ILE A CA 1
ATOM 728 C C . ILE A 1 86 ? 12.208 -11.025 -8.235 1.00 48.09 86 ILE A C 1
ATOM 730 O O . ILE A 1 86 ? 11.891 -12.044 -7.622 1.00 48.09 86 ILE A O 1
ATOM 734 N N . PHE A 1 87 ? 11.688 -10.741 -9.440 1.00 41.22 87 PHE A N 1
ATOM 735 C CA . PHE A 1 87 ? 10.722 -11.631 -10.105 1.00 41.22 87 PHE A CA 1
ATOM 736 C C . PHE A 1 87 ? 11.308 -13.006 -10.397 1.00 41.22 87 PHE A C 1
ATOM 738 O O . PHE A 1 87 ? 10.642 -14.006 -10.145 1.00 41.22 87 PHE A O 1
ATOM 745 N N . ASP A 1 88 ? 12.568 -13.057 -10.828 1.00 42.97 88 ASP A N 1
ATOM 746 C CA . ASP A 1 88 ? 13.229 -14.316 -11.183 1.00 42.97 88 ASP A CA 1
ATOM 747 C C . ASP A 1 88 ? 13.507 -15.213 -9.961 1.00 42.97 88 ASP A C 1
ATOM 749 O O . ASP A 1 88 ? 13.747 -16.408 -10.109 1.00 42.97 88 ASP A O 1
ATOM 753 N N . GLN A 1 89 ? 13.472 -14.664 -8.740 1.00 40.69 89 GLN A N 1
ATOM 754 C CA . GLN A 1 89 ? 13.696 -15.428 -7.503 1.00 40.69 89 GLN A CA 1
ATOM 755 C C . GLN A 1 89 ? 12.400 -15.781 -6.760 1.00 40.69 89 GLN A C 1
ATOM 757 O O . GLN A 1 89 ? 12.405 -16.703 -5.945 1.00 40.69 89 GLN A O 1
ATOM 762 N N . LEU A 1 90 ? 11.295 -15.079 -7.039 1.00 40.19 90 LEU A N 1
ATOM 763 C CA . LEU A 1 90 ? 9.994 -15.278 -6.385 1.00 40.19 90 LEU A CA 1
ATOM 764 C C . LEU A 1 90 ? 9.024 -16.169 -7.173 1.00 40.19 90 LEU A C 1
ATOM 766 O O . LEU A 1 90 ? 7.915 -16.408 -6.699 1.00 40.19 90 LEU A O 1
ATOM 770 N N . GLU A 1 91 ? 9.447 -16.750 -8.302 1.00 39.25 91 GLU A N 1
ATOM 771 C CA . GLU A 1 91 ? 8.686 -17.776 -9.045 1.00 39.25 91 GLU A CA 1
ATOM 772 C C . GLU A 1 91 ? 8.348 -19.037 -8.206 1.00 39.25 91 GLU A C 1
ATOM 774 O O . GLU A 1 91 ? 7.675 -19.943 -8.688 1.00 39.25 91 GLU A O 1
ATOM 779 N N . LEU A 1 92 ? 8.776 -19.100 -6.937 1.00 35.56 92 LEU A N 1
ATOM 780 C CA . LEU A 1 92 ? 8.603 -20.235 -6.025 1.00 35.56 92 LEU A CA 1
ATOM 781 C C . LEU A 1 92 ? 7.891 -19.925 -4.696 1.00 35.56 92 LEU A C 1
ATOM 783 O O . LEU A 1 92 ? 7.829 -20.805 -3.840 1.00 35.56 92 LEU A O 1
ATOM 787 N N . ALA A 1 93 ? 7.330 -18.731 -4.490 1.00 34.44 93 ALA A N 1
ATOM 788 C CA . ALA A 1 93 ? 6.631 -18.418 -3.240 1.00 34.44 93 ALA A CA 1
ATOM 789 C C . ALA A 1 93 ? 5.101 -18.420 -3.415 1.00 34.44 93 ALA A C 1
ATOM 791 O O . ALA A 1 93 ? 4.442 -17.388 -3.353 1.00 34.44 93 ALA A O 1
ATOM 792 N N . GLU A 1 94 ? 4.516 -19.611 -3.574 1.00 40.84 94 GLU A N 1
ATOM 793 C CA . GLU A 1 94 ? 3.069 -19.847 -3.391 1.00 40.84 94 GLU A CA 1
ATOM 794 C C . GLU A 1 94 ? 2.634 -19.794 -1.904 1.00 40.84 94 GLU A C 1
ATOM 796 O O . GLU A 1 94 ? 1.512 -20.169 -1.557 1.00 40.84 94 GLU A O 1
ATOM 801 N N . GLU A 1 95 ? 3.495 -19.343 -0.985 1.00 35.59 95 GLU A N 1
ATOM 802 C CA . GLU A 1 95 ? 3.242 -19.446 0.451 1.00 35.59 95 GLU A CA 1
ATOM 803 C C . GLU A 1 95 ? 2.706 -18.154 1.080 1.00 35.59 95 GLU A C 1
ATOM 805 O O . GLU A 1 95 ? 3.237 -17.055 0.933 1.00 35.59 95 GLU A O 1
ATOM 810 N N . LEU A 1 96 ? 1.620 -18.318 1.843 1.00 38.25 96 LEU A N 1
ATOM 811 C CA . LEU A 1 96 ? 0.996 -17.284 2.659 1.00 38.25 96 LEU A CA 1
ATOM 812 C C . 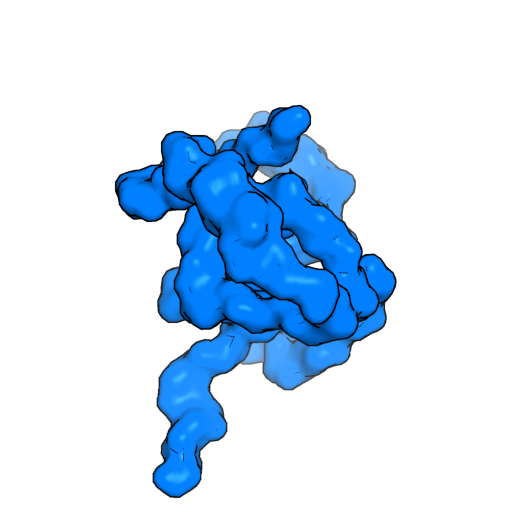LEU A 1 96 ? 1.988 -16.721 3.695 1.00 38.25 96 LEU A C 1
ATOM 814 O O . LEU A 1 96 ? 2.144 -17.303 4.769 1.00 38.25 96 LEU A O 1
ATOM 818 N N . LEU A 1 97 ? 2.545 -15.531 3.468 1.00 37.81 97 LEU A N 1
ATOM 819 C CA . LEU A 1 97 ? 3.210 -14.788 4.542 1.00 37.81 97 LEU A CA 1
ATOM 820 C C . LEU A 1 97 ? 2.198 -13.980 5.373 1.00 37.81 97 LEU A C 1
ATOM 822 O O . LEU A 1 97 ? 1.519 -13.073 4.889 1.00 37.81 97 LEU A O 1
ATOM 826 N N . PHE A 1 98 ? 2.094 -14.331 6.656 1.00 35.16 98 PHE A N 1
ATOM 827 C CA . PHE A 1 98 ? 1.301 -13.642 7.676 1.00 35.16 98 PHE A CA 1
ATOM 828 C C . PHE A 1 98 ? 2.234 -12.871 8.614 1.00 35.16 98 PHE A C 1
ATOM 830 O O . PHE A 1 98 ? 2.856 -13.502 9.464 1.00 35.16 98 PHE A O 1
ATOM 837 N N . ILE A 1 99 ? 2.298 -11.533 8.526 1.00 40.78 99 ILE A N 1
ATOM 838 C CA . ILE A 1 99 ? 2.862 -10.697 9.605 1.00 40.78 99 ILE A CA 1
ATOM 839 C C . ILE A 1 99 ? 2.041 -9.399 9.789 1.00 40.78 99 ILE A C 1
ATOM 841 O O . ILE A 1 99 ? 1.863 -8.599 8.876 1.00 40.78 99 ILE A O 1
ATOM 845 N N . ASP A 1 100 ? 1.501 -9.245 11.003 1.00 43.31 100 ASP A N 1
ATOM 846 C CA . ASP A 1 100 ? 0.902 -8.067 11.656 1.00 43.31 100 ASP A CA 1
ATOM 847 C C . ASP A 1 100 ? 0.012 -7.096 10.853 1.00 43.31 100 ASP A C 1
ATOM 849 O O . ASP A 1 100 ? 0.143 -5.872 10.928 1.00 43.31 100 ASP A O 1
ATOM 853 N N . LYS A 1 101 ? -1.071 -7.665 10.299 1.00 51.97 101 LYS A N 1
ATOM 854 C CA . LYS A 1 101 ? -2.340 -7.018 9.865 1.00 51.97 101 LYS A CA 1
ATOM 855 C C . LYS A 1 101 ? -2.454 -6.675 8.381 1.00 51.97 101 LYS A C 1
ATOM 857 O O . LYS A 1 101 ? -3.515 -6.212 7.962 1.00 51.97 101 LYS A O 1
ATOM 862 N N . VAL A 1 102 ? -1.426 -6.941 7.575 1.00 53.69 102 VAL A N 1
ATOM 863 C CA . VAL A 1 102 ? -1.510 -6.867 6.107 1.00 53.69 102 VAL A CA 1
ATOM 864 C C . VAL A 1 102 ? -1.009 -8.162 5.504 1.00 53.69 102 VAL A C 1
ATOM 866 O O . VAL A 1 102 ? 0.095 -8.608 5.784 1.00 53.69 102 VAL A O 1
ATOM 869 N N . LYS A 1 103 ? -1.836 -8.744 4.651 1.00 63.12 103 LYS A N 1
ATOM 870 C CA . LYS A 1 103 ? -1.529 -9.868 3.793 1.00 63.12 103 LYS A CA 1
ATOM 871 C C . LYS A 1 103 ? -1.551 -9.353 2.358 1.00 63.12 103 LYS A C 1
ATOM 873 O O . LYS A 1 103 ? -2.570 -8.865 1.879 1.00 63.12 103 LYS A O 1
ATOM 878 N N . VAL A 1 104 ? -0.433 -9.441 1.660 1.00 55.81 104 VAL A N 1
ATOM 879 C CA . VAL A 1 104 ? -0.406 -9.173 0.220 1.00 55.81 104 VAL A CA 1
ATOM 880 C C . VAL A 1 104 ? -0.604 -10.519 -0.469 1.00 55.81 104 VAL A C 1
ATOM 882 O O . VAL A 1 104 ? 0.043 -11.492 -0.099 1.00 55.81 104 VAL A O 1
ATOM 885 N N . ILE A 1 105 ? -1.575 -10.620 -1.377 1.00 54.19 105 ILE A N 1
ATOM 886 C CA . ILE A 1 105 ? -1.879 -11.865 -2.086 1.00 54.19 105 ILE A CA 1
ATOM 887 C C . ILE A 1 105 ? -1.871 -11.575 -3.578 1.00 54.19 105 ILE A C 1
ATOM 889 O O . ILE A 1 105 ? -2.640 -10.745 -4.056 1.00 54.19 105 ILE A O 1
ATOM 893 N N . ASN A 1 106 ? -1.050 -12.314 -4.315 1.00 48.62 106 ASN A N 1
ATOM 894 C CA . ASN A 1 106 ? -1.177 -12.408 -5.759 1.00 48.62 106 ASN A CA 1
ATOM 895 C C . ASN A 1 106 ? -2.097 -13.591 -6.088 1.00 48.62 106 ASN A C 1
ATOM 897 O O . ASN A 1 106 ? -1.654 -14.737 -6.088 1.00 48.62 106 ASN A O 1
ATOM 901 N N . ILE A 1 107 ? -3.390 -13.343 -6.316 1.00 49.81 107 ILE A N 1
ATOM 902 C CA . ILE A 1 107 ? -4.267 -14.390 -6.853 1.00 49.81 107 ILE A CA 1
ATOM 903 C C . ILE A 1 107 ? -4.173 -14.297 -8.369 1.00 49.81 107 ILE A C 1
ATOM 905 O O . ILE A 1 107 ? -4.915 -13.549 -9.013 1.00 49.81 107 ILE A O 1
ATOM 909 N N . SER A 1 108 ? -3.244 -15.050 -8.954 1.00 45.12 108 SER A N 1
ATOM 910 C CA . SER A 1 108 ? -3.244 -15.208 -10.401 1.00 45.12 108 SER A CA 1
ATOM 911 C C . SER A 1 108 ? -4.545 -15.918 -10.813 1.00 45.12 108 SER A C 1
ATOM 913 O O . SER A 1 108 ? -5.009 -16.851 -10.155 1.00 45.12 108 SER A O 1
ATOM 915 N N . LEU A 1 109 ? -5.177 -15.460 -11.897 1.00 41.84 109 LEU A N 1
ATOM 916 C CA . LEU A 1 109 ? -6.461 -15.989 -12.379 1.00 41.84 109 LEU A CA 1
ATOM 917 C C . LEU A 1 109 ? -6.429 -17.497 -12.713 1.00 41.84 109 LEU A C 1
ATOM 919 O O . LEU A 1 109 ? -7.494 -18.079 -12.895 1.00 41.84 109 LEU A O 1
ATOM 923 N N . SER A 1 110 ? -5.257 -18.143 -12.775 1.00 43.59 110 SER A N 1
ATOM 924 C CA . SER A 1 110 ? -5.154 -19.595 -12.981 1.00 43.59 110 SER A CA 1
ATOM 925 C C . SER A 1 110 ? -5.546 -20.419 -11.748 1.00 43.59 110 SER A C 1
ATOM 927 O O . SER A 1 110 ? -5.899 -21.584 -11.898 1.00 43.59 110 SER A O 1
ATOM 929 N N . THR A 1 111 ? -5.555 -19.834 -10.545 1.00 37.78 111 THR A N 1
ATOM 930 C CA . THR A 1 111 ? -5.863 -20.549 -9.291 1.00 37.78 111 THR A CA 1
ATOM 931 C C . THR A 1 111 ? -7.366 -20.590 -8.969 1.00 37.78 111 THR A C 1
ATOM 933 O O . THR A 1 111 ? -7.788 -21.306 -8.067 1.00 37.78 111 THR A O 1
ATOM 936 N N . LEU A 1 112 ? -8.195 -19.837 -9.706 1.00 38.50 112 LEU A N 1
ATOM 937 C CA . LEU A 1 112 ? -9.655 -19.750 -9.526 1.00 38.50 112 LEU A CA 1
ATOM 938 C C . LEU A 1 112 ? -10.455 -20.570 -10.555 1.00 38.50 112 LEU A C 1
ATOM 940 O O . LEU A 1 112 ? -11.662 -20.371 -10.686 1.00 38.50 112 LEU A O 1
ATOM 944 N N . ALA A 1 113 ? -9.808 -21.494 -11.271 1.00 32.75 113 ALA A N 1
ATOM 945 C CA . ALA A 1 113 ? -10.506 -22.497 -12.071 1.00 32.75 113 ALA A CA 1
ATOM 946 C C . ALA A 1 113 ? -11.184 -23.527 -11.142 1.00 32.75 113 ALA A C 1
ATOM 948 O O . ALA A 1 113 ? -10.637 -24.596 -10.876 1.00 32.75 113 ALA A O 1
ATOM 949 N N . LEU A 1 114 ? -12.352 -23.155 -10.611 1.00 36.53 114 LEU A N 1
ATOM 950 C CA . LEU A 1 114 ? -13.369 -24.064 -10.074 1.00 36.53 114 LEU A CA 1
ATOM 951 C C . LEU A 1 114 ? -14.362 -24.426 -11.181 1.00 36.53 114 LEU A C 1
ATOM 953 O O . LEU A 1 114 ? -14.761 -23.503 -11.929 1.00 36.53 114 LEU A O 1
#

Nearest PDB structures (foldseek):
  1yf3-assembly1_A  TM=6.675E-01  e=4.187E-03  Tequatrovirus T4
  1yfj-assembly4_D  TM=7.504E-01  e=1.345E-02  Tequatrovirus T4
  1yfj-assembly3_C  TM=6.598E-01  e=1.652E-02  Tequatrovirus T4
  1yf3-assembly1_B  TM=7.086E-01  e=2.671E-02  Tequatrovirus T4
  1q0t-assembly1_B  TM=6.231E-01  e=2.494E-02  Tequatrovirus T4

Organism: NCBI:txid412755

Secondary structure (DSSP, 8-state):
-PPPSS--TT-TTTTHHHHHHH----SEEEES--TT-TTTTTSPP-SEEEE--S-HHHHHHHHHHHH-HHHHHHHHTT-S-HHHHTHHHHTT--S---BTTEEE----GGGG--

Foldseek 3Di:
DDFFPDDDPPDCQPVLVVVLVVDDDDQEEEDQDCTSVNNVVDHPAHQAYEYEHQDVLNLLVVVCVVPPVPVVVVCVVVDDDPSPVVVVVCPPPPDFDDDGHYTYDYPHPVVPPD

Mean predicted aligned error: 10.02 Å

Radius of gyration: 14.86 Å; Cα contacts (8 Å, |Δi|>4): 118; chains: 1; bounding box: 40×37×26 Å

Sequence (114 aa):
MIKPGIKQIGGNFRTRKLLDNYTPKHEFFLSMFLGAGWYELNKPRCQYELFNDKNSDIINYFEVMTFHPKEFDEKKLFGKGWIYDIFDQLELAEELLFIDKVKVINISLSTLAL

Solvent-accessible surface area (backbone atoms only — not comparable to full-atom values): 7206 Å² total; per-residue (Å²): 134,67,75,54,94,56,89,57,89,86,57,42,66,82,53,30,68,57,48,60,76,70,54,71,95,55,54,69,46,75,36,76,70,38,71,45,32,46,40,76,66,60,47,87,84,47,63,36,33,38,38,22,37,91,52,59,70,50,48,51,51,55,46,41,60,71,78,36,47,65,61,49,60,64,52,61,75,72,62,88,62,60,84,57,63,49,52,80,71,51,82,74,67,93,67,87,66,85,62,96,39,52,33,77,43,80,77,58,78,80,80,70,78,121

InterPro domains:
  IPR023095 Adenine-specific methyltransferase, domain 2 [G3DSA:1.10.1020.10] (56-74)
  IPR029063 S-adenosyl-L-methionine-dependent methyltransferase superfamily [G3DSA:3.40.50.150] (6-55)
  IPR029063 S-adenosyl-L-methionine-dependent methyltransferase superfamily [SSF53335] (3-99)